Protein AF-A0A3S3I1E2-F1 (afdb_monomer_lite)

Sequence (75 aa):
MKIKDVRLALGNGGFFCGDQLAGRTGAAKDGLIYRGELTTPRSTSGRILASSLSVGLLFPGATVFKDDLAGTRLH

Secondary structure (DSSP, 8-state):
----EEEEEEEEEEEEEE-HHHHHTTPPEETTEE-S---STT-SSSEEEEEEEEEEEEETTEEEEEEEEEEE---

Foldseek 3Di:
DDFPDKDKDKDWDPDKDFLVVCVVVVFDDDVPFGDDDRPDPLDPTRIATKMWMWMWTDDVPDTDTDDIDIDGDRD

Radius of gyration: 17.46 Å; chains: 1; bounding box: 40×21×49 Å

Structure (mmCIF, N/CA/C/O backbone):
data_AF-A0A3S3I1E2-F1
#
_entry.id   AF-A0A3S3I1E2-F1
#
loop_
_atom_site.group_PDB
_atom_site.id
_atom_site.type_symbol
_atom_site.label_atom_id
_atom_site.label_alt_id
_atom_site.label_comp_id
_atom_site.label_asym_id
_atom_site.label_entity_id
_atom_site.label_seq_id
_atom_site.pdbx_PDB_ins_code
_atom_site.Cartn_x
_atom_site.Cartn_y
_atom_site.Cartn_z
_atom_site.occupancy
_atom_site.B_iso_or_equiv
_atom_site.auth_seq_id
_atom_site.auth_comp_id
_atom_site.auth_asym_id
_atom_site.auth_atom_id
_atom_site.pdbx_PDB_model_num
ATOM 1 N N . MET A 1 1 ? -13.696 6.022 27.651 1.00 69.62 1 MET A N 1
ATOM 2 C CA . MET A 1 1 ? -13.885 5.561 26.256 1.00 69.62 1 MET A CA 1
ATOM 3 C C . MET A 1 1 ? -12.778 4.562 25.928 1.00 69.62 1 MET A C 1
ATOM 5 O O . MET A 1 1 ? -11.640 4.851 26.273 1.00 69.62 1 MET A O 1
ATOM 9 N N . LYS A 1 2 ? -13.088 3.385 25.367 1.00 82.88 2 LYS A N 1
ATOM 10 C CA . LYS A 1 2 ? -12.104 2.348 24.985 1.00 82.88 2 LYS A CA 1
ATOM 11 C C .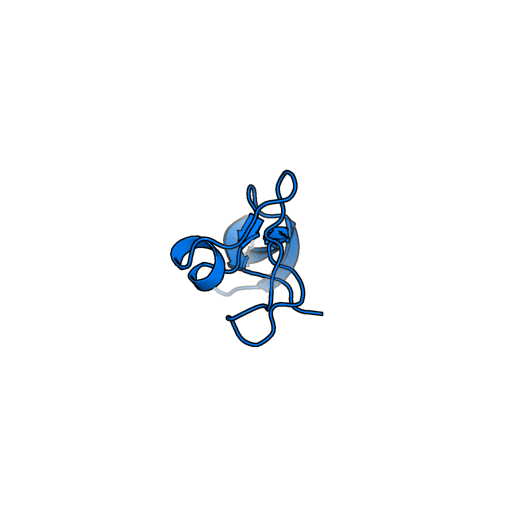 LYS A 1 2 ? -12.441 1.816 23.588 1.00 82.88 2 LYS A C 1
ATOM 13 O O . LYS A 1 2 ? -13.624 1.686 23.276 1.00 82.88 2 LYS A O 1
ATOM 18 N N . ILE A 1 3 ? -11.421 1.525 22.781 1.00 86.25 3 ILE A N 1
ATOM 19 C CA . ILE A 1 3 ? -11.585 0.819 21.502 1.00 86.25 3 ILE A CA 1
ATOM 20 C C . ILE A 1 3 ? -12.006 -0.620 21.819 1.00 86.25 3 ILE A C 1
ATOM 22 O O . ILE A 1 3 ? -11.408 -1.262 22.683 1.00 86.25 3 ILE A O 1
ATOM 26 N N . LYS A 1 4 ? -13.058 -1.098 21.156 1.00 89.50 4 LYS A N 1
ATOM 27 C CA . LYS A 1 4 ? -13.576 -2.465 21.292 1.00 89.50 4 LYS A CA 1
ATOM 28 C C . LYS A 1 4 ? -12.947 -3.411 20.273 1.00 89.50 4 LYS A C 1
ATOM 30 O O . LYS A 1 4 ? -12.743 -4.575 20.591 1.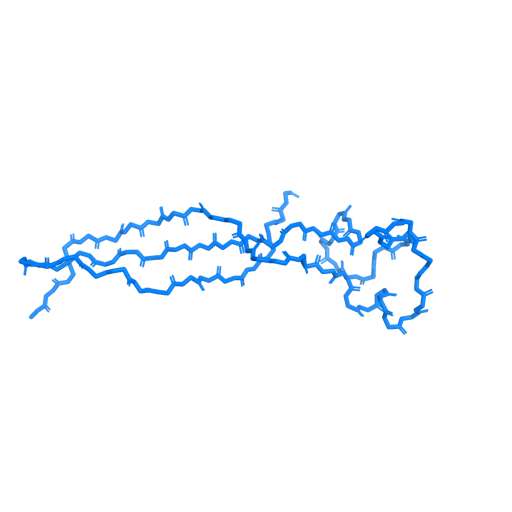00 89.50 4 LYS A O 1
ATOM 35 N N . ASP A 1 5 ? -12.696 -2.921 19.062 1.00 86.12 5 ASP A N 1
ATOM 36 C CA . ASP A 1 5 ? -12.173 -3.726 17.959 1.00 86.12 5 ASP A CA 1
ATOM 37 C C . ASP A 1 5 ? -11.410 -2.851 16.953 1.00 86.12 5 ASP A C 1
ATOM 39 O O . ASP A 1 5 ? -11.677 -1.648 16.841 1.00 86.12 5 ASP A O 1
ATOM 43 N N . VAL A 1 6 ? -10.486 -3.474 16.221 1.00 86.62 6 VAL A N 1
ATOM 44 C CA . VAL A 1 6 ? -9.719 -2.870 15.125 1.00 86.62 6 VAL A CA 1
ATOM 45 C C . VAL A 1 6 ? -9.859 -3.760 13.894 1.00 86.62 6 VAL A C 1
ATOM 47 O O . VAL A 1 6 ? -9.546 -4.948 13.933 1.00 86.62 6 VAL A O 1
ATOM 50 N N . ARG A 1 7 ? -10.320 -3.186 12.782 1.00 83.62 7 ARG A N 1
ATOM 51 C CA . ARG A 1 7 ? -10.477 -3.877 11.497 1.00 83.62 7 ARG A CA 1
ATOM 52 C C . ARG A 1 7 ? -9.510 -3.308 10.477 1.00 83.62 7 ARG A C 1
ATOM 54 O O . ARG A 1 7 ? -9.354 -2.097 10.384 1.00 83.62 7 ARG A O 1
ATOM 61 N N . LEU A 1 8 ? -8.891 -4.197 9.710 1.00 85.50 8 LEU A N 1
ATOM 62 C CA . LEU A 1 8 ? -7.967 -3.854 8.638 1.00 85.50 8 LEU A CA 1
ATOM 63 C C . LEU A 1 8 ? -8.531 -4.365 7.313 1.00 85.50 8 LEU A C 1
ATOM 65 O O . LEU A 1 8 ? -8.940 -5.525 7.232 1.00 85.50 8 LEU A O 1
ATOM 69 N N . ALA A 1 9 ? -8.542 -3.517 6.288 1.00 81.56 9 ALA A N 1
ATOM 70 C CA . ALA A 1 9 ? -8.959 -3.888 4.938 1.00 81.56 9 ALA A CA 1
ATOM 71 C C . ALA A 1 9 ? -7.917 -3.427 3.916 1.00 81.56 9 ALA A C 1
ATOM 73 O O . ALA A 1 9 ? -7.542 -2.257 3.883 1.00 81.56 9 ALA A O 1
ATOM 74 N N . LEU A 1 10 ? -7.447 -4.356 3.081 1.00 82.81 10 LEU A N 1
ATOM 75 C CA . LEU A 1 10 ? -6.590 -4.025 1.946 1.00 82.81 10 LEU A CA 1
ATOM 76 C C . LEU A 1 10 ? -7.433 -3.405 0.830 1.00 82.81 10 LEU A C 1
ATOM 78 O O . LEU A 1 10 ? -8.515 -3.901 0.517 1.00 82.81 10 LEU A O 1
ATOM 82 N N . GLY A 1 11 ? -6.904 -2.363 0.206 1.00 77.62 11 GLY A N 1
ATOM 83 C CA . GLY A 1 11 ? -7.489 -1.696 -0.947 1.00 77.62 11 GLY A CA 1
ATOM 84 C C . GLY A 1 11 ? -6.440 -1.355 -2.000 1.00 77.62 11 GLY A C 1
ATOM 85 O O . GLY A 1 11 ? -5.237 -1.558 -1.813 1.00 77.62 11 GLY A O 1
ATOM 86 N N . ASN A 1 12 ? -6.917 -0.826 -3.122 1.00 77.56 12 ASN A N 1
ATOM 87 C CA . ASN A 1 12 ? -6.074 -0.233 -4.152 1.00 77.56 12 ASN A CA 1
ATOM 88 C C . ASN A 1 12 ? -6.137 1.291 -4.014 1.00 77.56 12 ASN A C 1
ATOM 90 O O . ASN A 1 12 ? -7.211 1.860 -3.825 1.00 77.56 12 ASN A O 1
ATOM 94 N N . GLY A 1 13 ? -4.990 1.953 -4.129 1.00 68.38 13 GLY A N 1
ATOM 95 C CA . GLY A 1 13 ? -4.916 3.406 -4.224 1.00 68.38 13 GLY A CA 1
ATOM 96 C C . GLY A 1 13 ? -5.359 3.904 -5.602 1.00 68.38 13 GLY A C 1
ATOM 97 O O . GLY A 1 13 ? -5.366 3.161 -6.581 1.00 68.38 13 GLY A O 1
ATOM 98 N N . GLY A 1 14 ? -5.687 5.193 -5.700 1.00 72.25 14 GLY A N 1
ATOM 99 C CA . GLY A 1 14 ? -6.145 5.814 -6.952 1.00 72.25 14 GLY A CA 1
ATOM 100 C C . GLY A 1 14 ? -5.056 6.044 -8.011 1.00 72.25 14 GLY A C 1
ATOM 101 O O . GLY A 1 14 ? -5.331 6.666 -9.034 1.00 72.25 14 GLY A O 1
ATO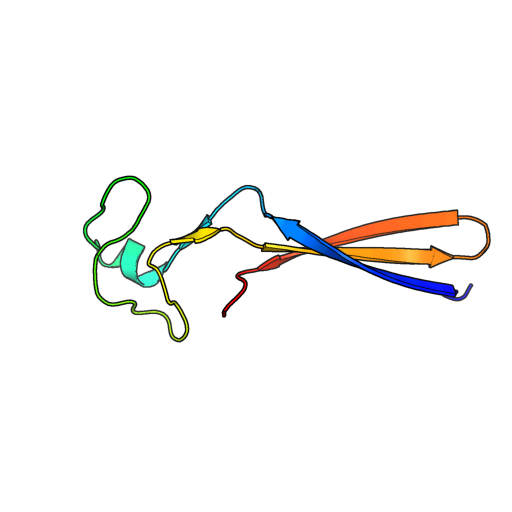M 102 N N . PHE A 1 15 ? -3.814 5.605 -7.772 1.00 72.50 15 PHE A N 1
ATOM 103 C CA . PHE A 1 15 ? -2.678 5.852 -8.662 1.00 72.50 15 PHE A CA 1
ATOM 104 C C . PHE A 1 15 ? -1.631 4.727 -8.611 1.00 72.50 15 PHE A C 1
ATOM 106 O O . PHE A 1 15 ? -1.811 3.718 -7.934 1.00 72.50 15 PHE A O 1
ATOM 113 N N . PHE A 1 16 ? -0.520 4.899 -9.331 1.00 70.75 16 PHE A N 1
ATOM 114 C CA . PHE A 1 16 ? 0.614 3.972 -9.331 1.00 70.75 16 PHE A CA 1
ATOM 115 C C . PHE A 1 16 ? 1.772 4.513 -8.490 1.00 70.75 16 PHE A C 1
ATOM 117 O O . PHE A 1 16 ? 2.118 5.692 -8.590 1.00 70.75 16 PHE A O 1
ATOM 124 N N . CYS A 1 17 ? 2.431 3.637 -7.737 1.00 70.75 17 CYS A N 1
ATOM 125 C CA . CYS A 1 17 ? 3.759 3.903 -7.196 1.00 70.75 17 CYS A CA 1
ATOM 126 C C . CYS A 1 17 ? 4.793 3.580 -8.281 1.00 70.75 17 CYS A C 1
ATOM 128 O O . CYS A 1 17 ? 4.867 2.447 -8.754 1.00 70.75 17 CYS A O 1
ATOM 130 N N . GLY A 1 18 ? 5.553 4.582 -8.718 1.00 67.81 18 GLY A N 1
ATOM 131 C CA . GLY A 1 18 ? 6.635 4.407 -9.687 1.00 67.81 18 GLY A CA 1
ATOM 132 C C . GLY A 1 18 ? 8.005 4.549 -9.040 1.00 67.81 18 GLY A C 1
ATOM 133 O O . GLY A 1 18 ? 8.133 5.209 -8.009 1.00 67.81 18 GLY A O 1
ATOM 134 N N . ASP A 1 19 ? 9.026 3.987 -9.683 1.00 69.94 19 ASP A N 1
ATOM 135 C CA . ASP A 1 19 ? 10.416 4.274 -9.330 1.00 69.94 19 ASP A CA 1
ATOM 136 C C . ASP A 1 19 ? 10.717 5.748 -9.657 1.00 69.94 19 ASP A C 1
ATOM 138 O O . ASP A 1 19 ? 10.911 6.144 -10.812 1.00 69.94 19 ASP A O 1
ATOM 142 N N . GLN A 1 20 ? 10.677 6.591 -8.622 1.00 70.44 20 GLN A N 1
ATOM 143 C CA . GLN A 1 20 ? 10.841 8.036 -8.759 1.00 70.44 20 GLN A CA 1
ATOM 144 C C . GLN A 1 20 ? 12.238 8.400 -9.274 1.00 70.44 20 GLN A C 1
ATOM 146 O O . GLN A 1 20 ? 12.385 9.418 -9.956 1.00 70.44 20 GLN A O 1
ATOM 151 N N . LEU A 1 21 ? 13.251 7.580 -8.977 1.00 68.50 21 LEU A N 1
ATOM 152 C CA . LEU A 1 21 ? 14.617 7.798 -9.436 1.00 68.50 21 LEU A CA 1
ATOM 153 C C . LEU A 1 21 ? 14.740 7.456 -10.924 1.00 68.50 21 LEU A C 1
ATOM 155 O O . LEU A 1 21 ? 15.210 8.300 -11.684 1.00 68.50 21 LEU A O 1
ATOM 159 N N . ALA A 1 22 ? 14.186 6.321 -11.362 1.00 67.44 22 ALA A N 1
ATOM 160 C CA . ALA A 1 22 ? 14.112 5.964 -12.784 1.00 67.44 22 ALA A CA 1
ATOM 161 C C . ALA A 1 22 ? 13.343 7.010 -13.616 1.00 67.44 22 ALA A C 1
ATOM 163 O O . ALA A 1 22 ? 13.736 7.367 -14.728 1.00 67.44 22 ALA A O 1
ATOM 164 N N . GLY A 1 23 ? 12.258 7.564 -13.062 1.00 66.12 23 G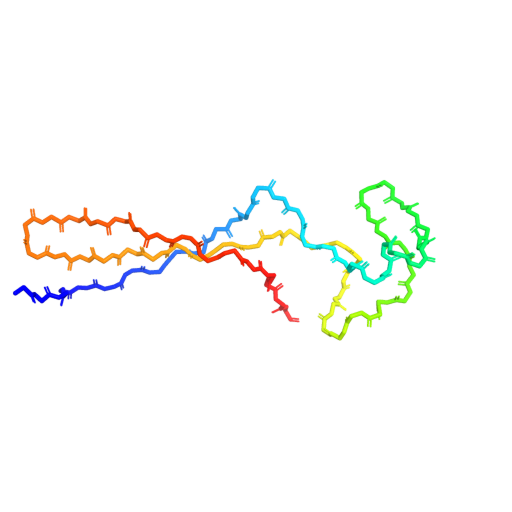LY A N 1
ATOM 165 C CA . GLY A 1 23 ? 11.522 8.656 -13.702 1.00 66.12 23 GLY A CA 1
ATOM 166 C C . GLY A 1 23 ? 12.349 9.940 -13.859 1.00 66.12 23 GLY A C 1
ATOM 167 O O . GLY A 1 23 ? 12.201 10.640 -14.859 1.00 66.12 23 GLY A O 1
ATOM 168 N N . ARG A 1 24 ? 13.232 10.247 -12.899 1.00 72.56 24 ARG A N 1
ATOM 169 C CA . ARG A 1 24 ? 14.103 11.437 -12.923 1.00 72.56 24 ARG A CA 1
ATOM 170 C C . ARG A 1 24 ? 15.325 11.273 -13.824 1.00 72.56 24 ARG A C 1
ATOM 172 O O . ARG A 1 24 ? 15.788 12.268 -14.371 1.00 72.56 24 ARG A O 1
ATOM 179 N N . THR A 1 25 ? 15.827 10.054 -13.999 1.00 74.38 25 THR A N 1
ATOM 180 C CA . THR A 1 25 ? 16.981 9.756 -14.866 1.00 74.38 25 THR A CA 1
ATOM 181 C C . THR A 1 25 ? 16.602 9.554 -16.334 1.00 74.38 25 THR A C 1
ATOM 183 O O . THR A 1 25 ? 17.474 9.308 -17.162 1.00 74.38 25 THR A O 1
ATOM 186 N N . GLY A 1 26 ? 15.318 9.697 -16.680 1.00 70.31 26 GLY A N 1
ATOM 187 C CA . GLY A 1 26 ? 14.850 9.628 -18.062 1.00 70.31 26 GLY A CA 1
ATOM 188 C C . GLY A 1 26 ? 14.664 8.204 -18.584 1.00 70.31 26 GLY A C 1
ATOM 189 O O . GLY A 1 26 ? 14.823 7.982 -19.783 1.00 70.31 26 GLY A O 1
ATOM 190 N N . ALA A 1 27 ? 14.320 7.245 -17.714 1.00 73.81 27 ALA A N 1
ATOM 191 C CA . ALA A 1 27 ? 14.047 5.870 -18.125 1.00 73.81 27 ALA A CA 1
ATOM 192 C C . ALA A 1 27 ? 13.042 5.809 -19.291 1.00 73.81 27 ALA A C 1
ATOM 194 O O . ALA A 1 27 ? 12.015 6.502 -19.294 1.00 73.81 27 ALA A O 1
ATOM 195 N N . ALA A 1 28 ? 13.344 4.958 -20.275 1.00 75.19 28 ALA A N 1
ATOM 196 C CA . ALA A 1 28 ? 12.490 4.747 -21.435 1.00 75.19 28 ALA A CA 1
ATOM 197 C C . ALA A 1 28 ? 11.098 4.286 -20.982 1.00 75.19 28 ALA A C 1
ATOM 199 O O . ALA A 1 28 ? 10.964 3.501 -20.046 1.00 75.19 28 ALA A O 1
ATOM 200 N N . LYS A 1 29 ? 10.042 4.778 -21.628 1.00 72.88 29 LYS A N 1
ATOM 201 C CA . LYS A 1 29 ? 8.661 4.406 -21.296 1.00 72.88 29 LYS A CA 1
ATOM 202 C C . LYS A 1 29 ? 8.122 3.415 -22.314 1.00 72.88 29 LYS A C 1
ATOM 204 O O . LYS A 1 29 ? 8.405 3.533 -23.502 1.00 72.88 29 LYS A O 1
ATOM 209 N N . ASP A 1 30 ? 7.302 2.491 -21.838 1.00 70.75 30 ASP A N 1
ATOM 210 C CA . ASP A 1 30 ? 6.481 1.607 -22.655 1.00 70.75 30 ASP A CA 1
ATOM 211 C C . ASP A 1 30 ? 5.042 1.676 -22.141 1.00 70.75 30 ASP A C 1
ATOM 213 O O . ASP A 1 30 ? 4.699 1.139 -21.082 1.00 70.75 30 ASP A O 1
ATOM 217 N N . GLY A 1 31 ? 4.223 2.476 -22.824 1.00 75.94 31 GLY A N 1
ATOM 218 C CA . GLY A 1 31 ? 2.903 2.862 -22.335 1.00 75.94 31 GLY A CA 1
ATOM 219 C C . GLY A 1 31 ? 2.972 3.528 -20.954 1.00 75.94 31 GLY A C 1
ATOM 220 O O . GLY A 1 31 ? 3.591 4.581 -20.782 1.00 75.94 31 GLY A O 1
ATOM 221 N N . LEU A 1 32 ? 2.317 2.917 -19.961 1.00 67.44 32 LEU A N 1
ATOM 222 C CA . LEU A 1 32 ? 2.285 3.406 -18.577 1.00 67.44 32 LEU A CA 1
ATOM 223 C C . LEU A 1 32 ? 3.444 2.886 -17.708 1.00 67.44 32 LEU A C 1
ATOM 225 O O . LEU A 1 32 ? 3.521 3.274 -16.545 1.00 67.44 32 LEU A O 1
ATOM 229 N N . ILE A 1 33 ? 4.339 2.042 -18.228 1.00 65.75 33 ILE A N 1
ATOM 230 C CA . ILE A 1 33 ? 5.412 1.390 -17.459 1.00 65.75 33 ILE A CA 1
ATOM 231 C C . ILE A 1 33 ? 6.774 2.005 -17.829 1.00 65.75 33 ILE A C 1
ATOM 233 O O . ILE A 1 33 ? 7.010 2.369 -18.980 1.00 65.75 33 ILE A O 1
ATOM 237 N N . TYR A 1 34 ? 7.680 2.137 -16.855 1.00 68.62 34 TYR A N 1
ATOM 238 C CA . TYR A 1 34 ? 9.085 2.477 -17.119 1.00 68.62 34 TYR A CA 1
ATOM 239 C C . TYR A 1 34 ? 9.881 1.203 -17.441 1.00 68.62 34 TYR A C 1
ATOM 241 O O . TYR A 1 34 ? 9.793 0.223 -16.701 1.00 68.62 34 TYR A O 1
ATOM 249 N N . ARG A 1 35 ? 10.658 1.223 -18.528 1.00 63.94 35 ARG A N 1
ATOM 250 C CA . ARG A 1 35 ? 11.631 0.194 -18.915 1.00 63.94 35 ARG A CA 1
ATOM 251 C C . ARG A 1 35 ? 13.029 0.595 -18.437 1.00 63.94 35 ARG A C 1
ATOM 253 O O . ARG A 1 35 ? 13.438 1.741 -18.609 1.00 63.94 35 ARG A O 1
ATOM 260 N N . GLY A 1 36 ? 13.772 -0.371 -17.905 1.00 63.97 36 GLY A N 1
ATOM 261 C CA . GLY A 1 36 ? 15.143 -0.190 -17.430 1.00 63.97 36 GLY A CA 1
ATOM 262 C C . GLY A 1 36 ? 15.386 -0.889 -16.096 1.00 63.97 36 GLY A C 1
ATOM 263 O O . GLY A 1 36 ? 14.471 -1.478 -15.520 1.00 63.97 36 GLY A O 1
ATOM 264 N N . GLU A 1 37 ? 16.629 -0.834 -15.626 1.00 61.19 37 GLU A N 1
ATOM 265 C CA . GLU A 1 37 ? 17.009 -1.360 -14.318 1.00 61.19 37 GLU A CA 1
ATOM 266 C C . GLU A 1 37 ? 16.359 -0.523 -13.208 1.00 61.19 37 GLU A C 1
ATOM 268 O O . GLU A 1 37 ? 16.378 0.711 -13.235 1.00 61.19 37 GLU A O 1
ATOM 273 N N . LEU A 1 38 ? 15.722 -1.205 -12.259 1.00 61.88 38 LEU A N 1
ATOM 274 C CA . LEU A 1 38 ? 15.043 -0.566 -11.139 1.00 61.88 38 LEU A CA 1
ATOM 275 C C . LEU A 1 38 ? 16.108 -0.039 -10.189 1.00 61.88 38 LEU A C 1
ATOM 277 O O . LEU A 1 38 ? 16.932 -0.793 -9.680 1.00 61.88 38 LEU A O 1
ATOM 281 N N . THR A 1 39 ? 16.105 1.271 -9.977 1.00 65.62 39 THR A N 1
ATOM 282 C CA . THR A 1 39 ? 17.124 1.948 -9.167 1.00 65.62 39 THR A CA 1
ATOM 283 C C . THR A 1 39 ? 16.701 2.051 -7.706 1.00 65.62 39 THR A C 1
ATOM 285 O O . THR A 1 39 ? 17.549 2.218 -6.831 1.00 65.62 39 THR A O 1
ATOM 288 N N . THR A 1 40 ? 15.408 1.881 -7.413 1.00 61.97 40 THR A N 1
ATOM 289 C CA . THR A 1 40 ? 14.896 1.813 -6.039 1.00 61.97 40 THR A CA 1
ATOM 290 C C . THR A 1 40 ? 14.898 0.367 -5.501 1.00 61.97 40 THR A C 1
ATOM 292 O O . THR A 1 40 ? 14.198 -0.487 -6.059 1.00 61.97 40 THR A O 1
ATOM 295 N N . PRO A 1 41 ? 15.601 0.068 -4.384 1.00 58.56 41 PRO A N 1
ATOM 296 C CA . PRO A 1 41 ? 15.633 -1.272 -3.792 1.00 58.56 41 PRO A CA 1
ATOM 297 C C . PRO A 1 41 ? 14.233 -1.822 -3.482 1.00 58.56 41 PRO A C 1
ATOM 299 O O . PRO A 1 41 ? 13.378 -1.096 -2.980 1.00 58.56 41 PRO A O 1
ATOM 302 N N . ARG A 1 42 ? 14.024 -3.121 -3.742 1.00 60.81 42 ARG A N 1
ATOM 303 C CA . ARG A 1 42 ? 12.742 -3.862 -3.657 1.00 60.81 42 ARG A CA 1
ATOM 304 C C 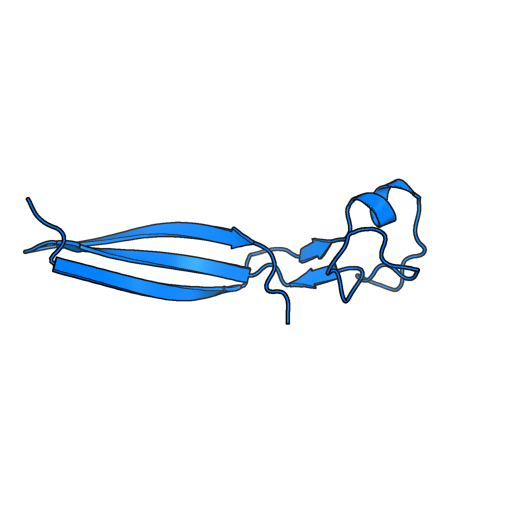. ARG A 1 42 ? 11.675 -3.517 -4.700 1.00 60.81 42 ARG A C 1
ATOM 306 O O . ARG A 1 42 ? 10.624 -4.148 -4.684 1.00 60.81 42 ARG A O 1
ATOM 313 N N . SER A 1 43 ? 11.916 -2.600 -5.632 1.00 57.53 43 SER A N 1
ATOM 314 C CA . SER A 1 43 ? 11.009 -2.475 -6.777 1.00 57.53 43 SER A CA 1
ATOM 315 C C . SER A 1 43 ? 11.175 -3.694 -7.687 1.00 57.53 43 SER A C 1
ATOM 317 O O . SER A 1 43 ? 12.293 -4.035 -8.058 1.00 57.53 43 SER A O 1
ATOM 319 N N . THR A 1 44 ? 10.072 -4.352 -8.046 1.00 62.69 44 THR A N 1
ATOM 320 C CA . THR A 1 44 ? 10.027 -5.456 -9.030 1.00 62.69 44 THR A CA 1
ATOM 321 C C . THR A 1 44 ? 9.475 -5.015 -10.389 1.00 62.69 44 THR A C 1
ATOM 323 O O . THR A 1 44 ? 9.540 -5.764 -11.358 1.00 62.69 44 THR A O 1
ATOM 326 N N . SER A 1 45 ? 8.958 -3.784 -10.482 1.00 62.41 45 SER A N 1
ATOM 327 C CA . SER A 1 45 ? 8.462 -3.159 -11.711 1.00 62.41 45 SER A CA 1
ATOM 328 C C . SER A 1 45 ? 8.644 -1.640 -11.658 1.00 62.41 45 SER A C 1
ATOM 330 O O . SER A 1 45 ? 8.587 -1.042 -10.583 1.00 62.41 45 SER A O 1
ATOM 332 N N . GLY A 1 46 ? 8.806 -1.002 -12.823 1.00 59.44 46 GLY A N 1
ATOM 333 C CA . GLY A 1 46 ? 8.956 0.453 -12.935 1.00 59.44 46 GLY A CA 1
ATOM 334 C C . GLY A 1 46 ? 7.711 1.225 -12.486 1.00 59.44 46 GLY A C 1
ATOM 335 O O . GLY A 1 46 ? 7.816 2.383 -12.077 1.00 59.44 46 GLY A O 1
ATOM 336 N N . ARG A 1 47 ? 6.533 0.582 -12.520 1.00 62.88 47 ARG A N 1
ATOM 337 C CA . ARG A 1 47 ? 5.297 1.037 -11.862 1.00 62.88 47 ARG A CA 1
ATOM 338 C C . ARG A 1 47 ? 4.529 -0.141 -11.266 1.00 62.88 47 ARG A C 1
ATOM 340 O O . ARG A 1 47 ? 4.351 -1.164 -11.926 1.00 62.88 47 ARG A O 1
ATOM 347 N N . ILE A 1 48 ? 4.033 0.036 -10.047 1.00 67.69 48 ILE A N 1
ATOM 348 C CA . ILE A 1 48 ? 3.197 -0.917 -9.309 1.00 67.69 48 ILE A CA 1
ATOM 349 C C . ILE A 1 48 ? 1.904 -0.191 -8.916 1.00 67.69 48 ILE A C 1
ATOM 351 O O . ILE A 1 48 ? 1.932 1.007 -8.624 1.00 67.69 48 ILE A O 1
ATOM 355 N N . LEU A 1 49 ? 0.758 -0.881 -8.941 1.00 68.25 49 LEU A N 1
ATOM 356 C CA . LEU A 1 49 ? -0.493 -0.329 -8.405 1.00 68.25 49 LEU A CA 1
ATOM 357 C C . LEU A 1 49 ? -0.266 0.109 -6.954 1.00 68.25 49 LEU A C 1
ATOM 359 O O . LEU A 1 49 ? 0.266 -0.662 -6.152 1.00 68.25 49 LEU A O 1
ATOM 363 N N . ALA A 1 50 ? -0.649 1.341 -6.613 1.00 71.00 50 ALA A N 1
ATOM 364 C CA . ALA A 1 50 ? -0.636 1.739 -5.215 1.00 71.00 50 ALA A CA 1
ATOM 365 C C . ALA A 1 50 ? -1.616 0.842 -4.451 1.00 71.00 50 ALA A C 1
ATOM 367 O O . ALA A 1 50 ? -2.716 0.554 -4.922 1.00 71.00 50 ALA A O 1
ATOM 368 N N . SER A 1 51 ? -1.213 0.406 -3.270 1.00 73.88 51 SER A N 1
ATOM 369 C CA . SER A 1 51 ? -2.067 -0.302 -2.323 1.00 73.88 51 SER A CA 1
ATOM 370 C C . SER A 1 51 ? -2.462 0.643 -1.195 1.00 73.88 51 SER A C 1
ATOM 372 O O . SER A 1 51 ? -1.703 1.546 -0.841 1.00 73.88 51 SER A O 1
ATOM 374 N N . SER A 1 52 ? -3.639 0.438 -0.624 1.00 77.56 52 SER A N 1
ATOM 375 C CA . SER A 1 52 ? -4.071 1.108 0.595 1.00 77.56 52 SER A CA 1
ATOM 376 C C . SER A 1 52 ? -4.384 0.089 1.687 1.00 77.56 52 SER A C 1
ATOM 378 O O . SER A 1 52 ? -4.723 -1.063 1.410 1.00 77.56 52 SER A O 1
ATOM 380 N N . LEU A 1 53 ? -4.249 0.508 2.941 1.00 80.38 53 LEU A N 1
ATOM 381 C CA . LEU A 1 53 ? -4.727 -0.230 4.102 1.00 80.38 53 LEU A CA 1
ATOM 382 C C . LEU A 1 53 ? -5.681 0.672 4.878 1.00 80.38 53 LEU A C 1
ATOM 384 O O . LEU A 1 53 ? -5.243 1.651 5.477 1.00 80.38 53 LEU A O 1
ATOM 388 N N . SER A 1 54 ? -6.965 0.332 4.859 1.00 78.19 54 SER A N 1
ATOM 389 C CA . SER A 1 54 ? -7.990 1.035 5.622 1.00 78.19 54 SER A CA 1
ATOM 390 C C . SER A 1 54 ? -8.054 0.501 7.049 1.00 78.19 54 SER A C 1
ATOM 392 O O . SER A 1 54 ? -8.044 -0.722 7.253 1.00 78.19 54 SER A O 1
ATOM 394 N N . VAL A 1 55 ? -8.138 1.406 8.028 1.00 82.31 55 VAL A N 1
ATOM 395 C CA . VAL A 1 55 ? -8.245 1.076 9.455 1.00 82.31 55 VAL A CA 1
ATOM 396 C C . VAL A 1 55 ? -9.613 1.501 10.003 1.00 82.31 55 VAL A C 1
ATOM 398 O O . VAL A 1 55 ? -10.000 2.668 9.991 1.00 82.31 55 VAL A O 1
ATOM 401 N N . GLY A 1 56 ? -10.372 0.530 10.506 1.00 85.12 56 GLY A N 1
ATOM 402 C CA . GLY A 1 56 ? -11.648 0.748 11.187 1.00 85.12 56 GLY A CA 1
ATOM 403 C C . GLY A 1 56 ? -11.503 0.579 12.695 1.00 85.12 56 GLY A C 1
ATOM 404 O O . GLY A 1 56 ? -11.037 -0.466 13.148 1.00 85.12 56 GLY A O 1
ATOM 405 N N . LEU A 1 57 ? -11.937 1.571 13.477 1.00 85.38 57 LEU A N 1
ATOM 406 C CA . LEU A 1 57 ? -11.956 1.505 14.940 1.00 85.38 57 LEU A CA 1
ATOM 407 C C . LEU A 1 57 ? -13.401 1.421 15.434 1.00 85.38 57 LEU A C 1
ATOM 409 O O . LEU A 1 57 ? -14.227 2.303 15.179 1.00 85.38 57 LEU A O 1
ATOM 413 N N . LEU A 1 58 ? -13.714 0.356 16.170 1.00 82.44 58 LEU A N 1
ATOM 414 C CA . LEU A 1 58 ? -15.042 0.166 16.741 1.00 82.44 58 LEU A CA 1
ATOM 415 C C . LEU A 1 58 ? -15.077 0.677 18.180 1.00 82.44 58 LEU A C 1
ATOM 417 O O . LEU A 1 58 ? -14.327 0.201 19.035 1.00 82.44 58 LEU A O 1
ATOM 421 N N . PHE A 1 59 ? -16.003 1.589 18.466 1.00 81.56 59 PHE A N 1
ATOM 422 C CA . PHE A 1 59 ? -16.299 2.054 19.818 1.00 81.56 59 PHE A CA 1
ATOM 423 C C . PHE A 1 59 ? -17.678 1.532 20.263 1.00 81.56 59 PHE A C 1
ATOM 425 O O . PHE A 1 59 ? -18.523 1.192 19.432 1.00 81.56 59 PHE A O 1
ATOM 432 N N . PRO A 1 60 ? -17.960 1.432 21.572 1.00 79.62 60 PRO A N 1
ATOM 433 C CA . PRO A 1 60 ? -19.303 1.100 22.041 1.00 79.62 60 PRO A CA 1
ATOM 434 C C . PRO A 1 60 ? -20.320 2.155 21.567 1.00 79.62 60 PRO A C 1
ATOM 436 O O . PRO A 1 60 ? -20.191 3.324 21.917 1.00 79.62 60 PRO A O 1
ATOM 439 N N . GLY A 1 61 ? -21.315 1.745 20.772 1.00 75.75 61 GLY A N 1
ATOM 440 C CA . GLY A 1 61 ? -22.398 2.614 20.282 1.00 75.75 61 GLY A CA 1
ATOM 441 C C . GLY A 1 61 ? -22.139 3.348 18.959 1.00 75.75 61 GLY A C 1
ATOM 442 O O . GLY A 1 61 ? -23.058 3.986 18.456 1.00 75.75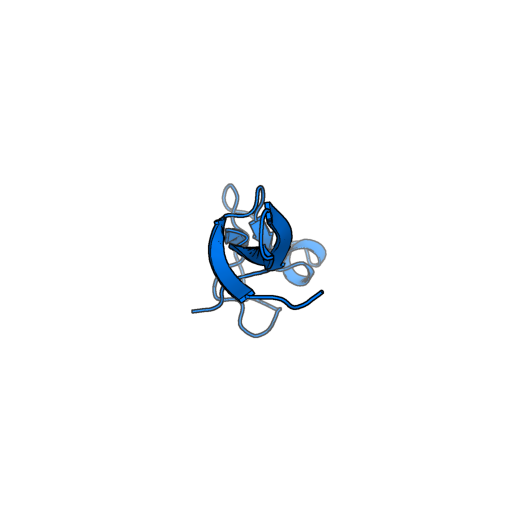 61 GLY A O 1
ATOM 443 N N . ALA A 1 62 ? -20.942 3.248 18.365 1.00 64.75 62 ALA A N 1
ATOM 444 C CA . ALA A 1 62 ? -20.644 3.836 17.056 1.00 64.75 62 ALA A CA 1
ATOM 445 C C . ALA A 1 62 ? -19.458 3.141 16.364 1.00 64.75 62 ALA A C 1
ATOM 447 O O . ALA A 1 62 ? -18.478 2.762 17.006 1.00 64.75 62 ALA A O 1
ATOM 448 N N . THR A 1 63 ? -19.522 3.026 15.036 1.00 57.09 63 THR A N 1
ATOM 449 C CA . THR A 1 63 ? -18.391 2.583 14.203 1.00 57.09 63 THR A CA 1
ATOM 450 C C . THR A 1 63 ? -17.800 3.797 13.500 1.00 57.09 63 THR A C 1
ATOM 452 O O . THR A 1 63 ? -18.546 4.549 12.874 1.00 57.09 63 THR A O 1
ATOM 455 N N . VAL A 1 64 ? -16.483 3.992 13.589 1.00 63.53 64 VAL A N 1
ATOM 456 C CA . VAL A 1 64 ? -15.774 5.062 12.875 1.00 63.53 64 VAL A CA 1
ATOM 457 C C . VAL A 1 64 ? -14.699 4.425 11.996 1.00 63.53 64 VAL A C 1
ATOM 459 O O . VAL A 1 64 ? -13.803 3.745 12.493 1.00 63.53 64 VAL A O 1
ATOM 462 N N . PHE A 1 65 ? -14.785 4.650 10.686 1.00 56.53 65 PHE A N 1
ATOM 463 C CA . PHE A 1 65 ? -13.701 4.350 9.751 1.00 56.53 65 PHE A CA 1
ATOM 464 C C . PHE A 1 65 ? -12.877 5.611 9.575 1.00 56.53 65 PHE A C 1
ATOM 466 O O . PHE A 1 65 ? -13.425 6.656 9.213 1.00 56.53 65 PHE A O 1
ATOM 473 N N . LYS A 1 66 ? -11.584 5.542 9.874 1.00 66.44 66 LYS A N 1
ATOM 474 C CA . LYS A 1 66 ? -10.705 6.671 9.621 1.00 66.44 66 LYS A CA 1
ATOM 475 C C . LYS A 1 66 ? -9.287 6.177 9.399 1.00 66.44 66 LYS A C 1
ATOM 477 O O . LYS A 1 66 ? -8.733 5.489 10.248 1.00 66.44 66 LYS A O 1
ATOM 482 N N . ASP A 1 67 ? -8.770 6.620 8.262 1.00 55.09 67 ASP A N 1
ATOM 483 C CA . ASP A 1 67 ? -7.398 6.545 7.774 1.00 55.09 67 ASP A CA 1
ATOM 484 C C . ASP A 1 67 ? -7.103 5.360 6.840 1.00 55.09 67 ASP A C 1
ATOM 486 O O . ASP A 1 67 ? -7.138 4.187 7.214 1.00 55.09 67 ASP A O 1
ATOM 490 N N . ASP A 1 68 ? -6.790 5.728 5.593 1.00 59.03 68 ASP A N 1
ATOM 491 C CA . ASP A 1 68 ? -6.208 4.858 4.579 1.00 59.03 68 ASP A CA 1
ATOM 492 C C . ASP A 1 68 ? -4.700 5.126 4.533 1.00 59.03 68 ASP A C 1
ATOM 494 O O . ASP A 1 68 ? -4.254 6.218 4.169 1.00 59.03 68 ASP A O 1
ATOM 498 N N . LEU A 1 69 ? -3.892 4.125 4.877 1.00 60.72 69 LEU A N 1
ATOM 499 C CA . LEU A 1 69 ? -2.451 4.180 4.654 1.00 60.72 69 LEU A CA 1
ATOM 500 C C . LEU A 1 69 ? -2.166 3.816 3.196 1.00 60.72 69 LEU A C 1
ATOM 502 O O . LEU A 1 69 ? -2.322 2.659 2.813 1.00 60.72 69 LEU A O 1
ATOM 506 N N . ALA A 1 70 ? -1.733 4.783 2.389 1.00 61.56 70 ALA A N 1
ATOM 507 C CA . ALA A 1 70 ? -1.298 4.538 1.016 1.00 61.56 70 ALA A CA 1
ATOM 508 C C . ALA A 1 70 ? 0.184 4.123 0.974 1.00 61.56 70 ALA A C 1
ATOM 510 O O . ALA A 1 70 ? 1.044 4.783 1.556 1.00 61.56 70 ALA A O 1
ATOM 511 N N . GLY A 1 71 ? 0.492 3.043 0.258 1.00 61.88 71 GLY A N 1
ATOM 512 C CA . GLY A 1 71 ? 1.850 2.524 0.105 1.00 61.88 71 GLY A CA 1
ATOM 513 C C . GLY A 1 71 ? 1.963 1.522 -1.041 1.00 61.88 71 GLY A C 1
ATOM 514 O O . GLY A 1 71 ? 0.989 1.223 -1.728 1.00 61.88 71 GLY A O 1
ATOM 515 N N . THR A 1 72 ? 3.154 0.984 -1.278 1.00 54.44 72 THR A N 1
ATOM 516 C CA . THR A 1 72 ? 3.369 -0.051 -2.301 1.00 54.44 72 THR A CA 1
ATOM 517 C C . THR A 1 72 ? 3.408 -1.425 -1.646 1.00 54.44 72 THR A C 1
ATOM 519 O O . THR A 1 72 ? 4.185 -1.639 -0.716 1.00 54.44 72 THR A O 1
ATOM 522 N N . ARG A 1 73 ? 2.612 -2.379 -2.141 1.00 59.31 73 ARG A N 1
ATOM 523 C CA . ARG A 1 73 ? 2.717 -3.780 -1.724 1.00 59.31 73 ARG A CA 1
ATOM 524 C C . ARG A 1 73 ? 3.883 -4.431 -2.463 1.00 59.31 73 ARG A C 1
ATOM 526 O O . ARG A 1 73 ? 3.853 -4.552 -3.684 1.00 59.31 73 ARG A O 1
ATOM 533 N N . LEU A 1 74 ? 4.899 -4.835 -1.712 1.00 55.47 74 LEU A N 1
ATOM 534 C CA . LEU A 1 74 ? 6.058 -5.564 -2.219 1.00 55.47 74 LEU A CA 1
ATOM 535 C C . LEU A 1 74 ? 5.788 -7.062 -2.012 1.00 55.47 74 LEU A C 1
ATOM 537 O O . LEU A 1 74 ? 5.424 -7.459 -0.903 1.00 55.47 74 LEU A O 1
ATOM 541 N N . HIS A 1 75 ? 5.876 -7.849 -3.084 1.00 54.34 75 HIS A N 1
ATOM 542 C CA . HIS A 1 75 ? 5.776 -9.311 -3.059 1.00 54.34 75 HIS A CA 1
ATOM 543 C C . HIS A 1 75 ? 7.163 -9.937 -2.944 1.00 54.34 75 HIS A C 1
ATOM 545 O O . HIS A 1 75 ? 8.089 -9.398 -3.593 1.00 54.34 75 HIS A O 1
#

pLDDT: mean 70.19, std 9.24, range [54.34, 89.5]